Protein AF-A0A2V9TSM3-F1 (afdb_monomer)

pLDDT: mean 74.5, std 15.25, range [34.41, 92.94]

Radius of gyration: 29.01 Å; Cα contacts (8 Å, |Δi|>4): 46; chains: 1; bounding box: 54×46×80 Å

Foldseek 3Di:
DDDPDPPDPPDDDDPVNLVVLLVCCVVVVDDLVVSCVVVVHDSCSNVVVVVVVVVVVVVVVVCVVDPDDDDDDPDPDDPPDDDCQFPDWDADPPGDIDGHGPPDDDDPPDPVPPDDD

Secondar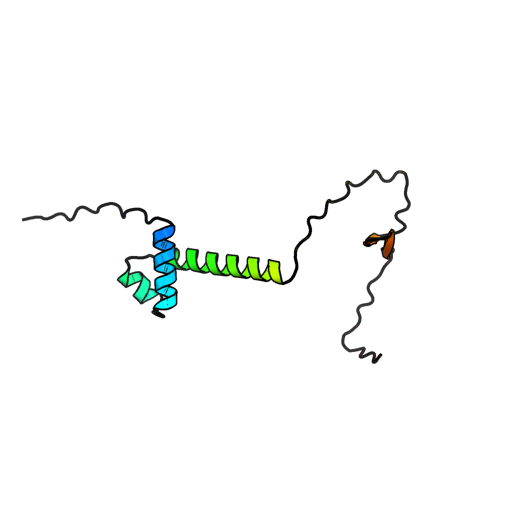y structure (DSSP, 8-state):
--------------HHHHHHHHHHHHHH---HHHHHHHTT--HHHHHHHHHHHHHHHHHHHHHHH--PPP--------SSS-----SEEEEPTTS-EEEE-TT-PPP---TT-----

Structure (mmCIF, N/CA/C/O backbone):
data_AF-A0A2V9TSM3-F1
#
_entry.id   AF-A0A2V9TSM3-F1
#
loop_
_atom_site.group_PDB
_atom_site.id
_atom_site.type_symbol
_atom_site.label_atom_id
_atom_site.label_alt_id
_atom_site.label_comp_id
_atom_site.label_asym_id
_atom_site.label_entity_id
_atom_site.label_seq_id
_atom_site.pdbx_PDB_ins_code
_atom_site.Cartn_x
_atom_site.Cartn_y
_atom_site.Cartn_z
_atom_site.occupancy
_atom_site.B_iso_or_equiv
_atom_site.auth_seq_id
_atom_site.auth_comp_id
_atom_site.auth_asym_id
_atom_site.auth_atom_id
_atom_site.pdbx_PDB_model_num
ATOM 1 N N . MET A 1 1 ? -19.352 27.484 41.544 1.00 34.41 1 MET A N 1
ATOM 2 C CA . MET A 1 1 ? -18.323 26.441 41.739 1.00 34.41 1 MET A CA 1
ATOM 3 C C . MET A 1 1 ? -17.877 25.985 40.360 1.00 34.41 1 MET A C 1
ATOM 5 O O . MET A 1 1 ? -18.529 25.160 39.737 1.00 34.41 1 MET A O 1
ATOM 9 N N . THR A 1 2 ? -16.862 26.657 39.833 1.00 41.34 2 THR A N 1
ATOM 10 C CA . THR A 1 2 ? -16.256 26.438 38.516 1.00 41.34 2 THR A CA 1
ATOM 11 C C . THR A 1 2 ? -15.341 25.220 38.562 1.00 41.34 2 THR A C 1
ATOM 13 O O . THR A 1 2 ? -14.446 25.163 39.401 1.00 41.34 2 THR A O 1
ATOM 16 N N . VAL A 1 3 ? -15.521 24.277 37.642 1.00 39.91 3 VAL A N 1
ATO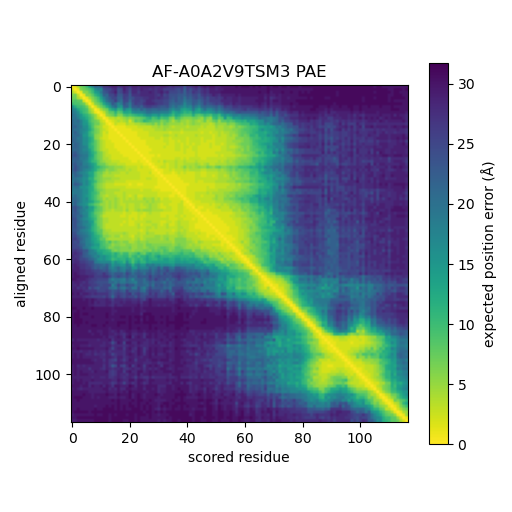M 17 C CA . VAL A 1 3 ? -14.464 23.332 37.266 1.00 39.91 3 VAL A CA 1
ATOM 18 C C . VAL A 1 3 ? -14.162 23.570 35.798 1.00 39.91 3 VAL A C 1
ATOM 20 O O . VAL A 1 3 ? -14.831 23.065 34.903 1.00 39.91 3 VAL A O 1
ATOM 23 N N . GLU A 1 4 ? -13.194 24.454 35.571 1.00 45.69 4 GLU A N 1
ATOM 24 C CA . GLU A 1 4 ? -12.581 24.653 34.268 1.00 45.69 4 GLU A CA 1
ATOM 25 C C . GLU A 1 4 ? -11.833 23.368 33.912 1.00 45.69 4 GLU A C 1
ATOM 27 O O . GLU A 1 4 ? -10.807 23.029 34.509 1.00 45.69 4 GLU A O 1
ATOM 32 N N . ASP A 1 5 ? -12.401 22.613 32.978 1.00 46.47 5 ASP A N 1
ATOM 33 C CA . ASP A 1 5 ? -11.811 21.382 32.480 1.00 46.47 5 ASP A CA 1
ATOM 34 C C . ASP A 1 5 ? -10.558 21.751 31.673 1.00 46.47 5 ASP A C 1
ATOM 36 O O . ASP A 1 5 ? -10.622 22.298 30.566 1.00 46.47 5 ASP A O 1
ATOM 40 N N . LYS A 1 6 ? -9.389 21.549 32.288 1.00 43.19 6 LYS A N 1
ATOM 41 C CA . LYS A 1 6 ? -8.085 21.823 31.684 1.00 43.19 6 LYS A CA 1
ATOM 42 C C . LYS A 1 6 ? -7.964 21.011 30.399 1.00 43.19 6 LYS A C 1
ATOM 44 O O . LYS A 1 6 ? -7.752 19.800 30.439 1.00 43.19 6 LYS A O 1
ATOM 49 N N . LEU A 1 7 ? -8.013 21.699 29.259 1.00 50.75 7 LEU A N 1
ATOM 50 C CA . LEU A 1 7 ? -7.702 21.162 27.936 1.00 50.75 7 LEU A CA 1
ATOM 51 C C . LEU A 1 7 ? -6.239 20.689 27.895 1.00 50.75 7 LEU A C 1
ATOM 53 O O . LEU A 1 7 ? -5.334 21.399 27.458 1.00 50.75 7 LEU A O 1
ATOM 57 N N . SER A 1 8 ? -5.996 19.475 28.387 1.00 53.00 8 SER A N 1
ATOM 58 C CA . SER A 1 8 ? -4.723 18.780 28.247 1.00 53.00 8 SER A CA 1
ATOM 59 C C . SER A 1 8 ? -4.469 18.564 26.759 1.00 53.00 8 SER A C 1
ATOM 61 O O . SER A 1 8 ? -5.307 17.989 26.058 1.00 53.00 8 SER A O 1
ATOM 63 N N . ALA A 1 9 ? -3.337 19.062 26.254 1.00 57.88 9 ALA A N 1
ATOM 64 C CA . ALA A 1 9 ? -2.968 18.892 24.857 1.00 57.88 9 ALA A CA 1
ATOM 65 C C . ALA A 1 9 ? -3.070 17.400 24.485 1.00 57.88 9 ALA A C 1
ATOM 67 O O . ALA A 1 9 ? -2.504 16.563 25.196 1.00 57.88 9 ALA A O 1
ATOM 68 N N . PRO A 1 10 ? -3.787 17.034 23.405 1.00 65.00 10 PRO A N 1
ATOM 69 C CA . PRO A 1 10 ? -4.021 15.637 23.083 1.00 65.00 10 PRO A CA 1
ATOM 70 C C . PRO A 1 10 ? -2.683 14.915 22.941 1.00 65.00 10 PRO A C 1
ATOM 72 O O . PRO A 1 10 ? -1.872 15.237 22.066 1.00 65.00 10 PRO A O 1
ATOM 75 N N . LYS A 1 11 ? -2.444 13.949 23.838 1.00 75.62 11 LYS A N 1
ATOM 76 C CA . LYS A 1 11 ? -1.208 13.165 23.882 1.00 75.62 11 LYS A CA 1
ATOM 77 C C . LYS A 1 11 ? -0.936 12.608 22.487 1.00 75.62 11 LYS A C 1
ATOM 79 O O . LYS A 1 11 ? -1.792 11.940 21.899 1.00 75.62 11 LYS A O 1
ATOM 84 N N . ARG A 1 12 ? 0.239 12.925 21.927 1.00 77.31 12 ARG A N 1
ATOM 85 C CA . ARG A 1 12 ? 0.616 12.461 20.587 1.00 77.31 12 ARG A CA 1
ATOM 86 C C . ARG A 1 12 ? 0.595 10.939 20.578 1.00 77.31 12 ARG A C 1
ATOM 88 O O . ARG A 1 12 ? 1.406 10.303 21.244 1.00 77.31 12 ARG A O 1
ATOM 95 N N . ARG A 1 13 ? -0.329 10.377 19.801 1.00 81.81 13 ARG A N 1
ATOM 96 C CA . ARG A 1 13 ? -0.430 8.932 19.618 1.00 81.81 13 ARG A CA 1
ATOM 97 C C . ARG A 1 13 ? 0.809 8.420 18.902 1.00 81.81 13 ARG A C 1
ATOM 99 O O . ARG A 1 13 ? 1.236 8.989 17.891 1.00 81.81 13 ARG A O 1
ATOM 106 N N . THR A 1 14 ? 1.379 7.340 19.414 1.00 85.25 14 THR A N 1
ATOM 107 C CA . THR A 1 14 ? 2.536 6.710 18.782 1.00 85.25 14 THR A CA 1
ATOM 108 C C . THR A 1 14 ? 2.119 6.006 17.492 1.00 85.25 14 THR A C 1
ATOM 110 O O . THR A 1 14 ? 0.959 5.654 17.264 1.00 85.25 14 THR A O 1
ATOM 113 N N . ARG A 1 15 ? 3.080 5.758 16.598 1.00 82.56 15 ARG A N 1
ATOM 114 C CA . ARG A 1 15 ? 2.803 5.049 15.340 1.00 82.56 15 ARG A CA 1
ATOM 115 C C . ARG A 1 15 ? 2.223 3.647 15.571 1.00 82.56 15 ARG A C 1
ATOM 117 O O . ARG A 1 15 ? 1.404 3.207 14.763 1.00 82.56 15 ARG A O 1
ATOM 124 N N . ALA A 1 16 ? 2.656 2.961 16.628 1.00 86.75 16 ALA A N 1
ATOM 125 C CA . ALA A 1 16 ? 2.188 1.624 16.983 1.00 86.75 16 ALA A CA 1
ATOM 126 C C . ALA A 1 16 ? 0.712 1.640 17.411 1.00 86.75 16 ALA A C 1
ATOM 128 O O . ALA A 1 16 ? -0.081 0.840 16.919 1.00 86.75 16 ALA A O 1
ATOM 129 N N . GLU A 1 17 ? 0.314 2.619 18.226 1.00 88.38 17 GLU A N 1
ATOM 130 C CA . GLU A 1 17 ? -1.086 2.816 18.622 1.00 88.38 17 GLU A CA 1
ATOM 131 C C . GLU A 1 17 ? -1.992 3.036 17.409 1.00 88.38 17 GLU A C 1
ATOM 133 O O . GLU A 1 17 ? -3.040 2.402 17.285 1.00 88.38 17 GLU A O 1
ATOM 138 N N . VAL A 1 18 ? -1.569 3.878 16.458 1.00 87.12 18 VAL A N 1
ATOM 139 C CA . VAL A 1 18 ? -2.363 4.116 15.243 1.00 87.12 18 VAL A CA 1
ATOM 140 C C . VAL A 1 18 ? -2.450 2.857 14.376 1.00 87.12 18 VAL A C 1
ATOM 142 O O . VAL A 1 18 ? -3.478 2.603 13.754 1.00 87.12 18 VAL A O 1
ATOM 145 N N . GLN A 1 19 ? -1.403 2.029 14.335 1.00 88.12 19 GLN A N 1
ATOM 146 C CA . GLN A 1 19 ? -1.464 0.744 13.634 1.00 88.12 19 GLN A CA 1
ATOM 147 C C . GLN A 1 19 ? -2.462 -0.221 14.278 1.00 88.12 19 GLN A C 1
ATOM 149 O O . GLN A 1 19 ? -3.211 -0.863 13.540 1.00 88.12 19 GLN A O 1
ATOM 154 N N . LYS A 1 20 ? -2.518 -0.277 15.614 1.00 90.88 20 LYS A N 1
ATOM 155 C CA . LYS A 1 20 ? -3.502 -1.083 16.349 1.00 90.88 20 LYS A CA 1
ATOM 156 C C . LYS A 1 20 ? -4.930 -0.631 16.039 1.00 90.88 20 LYS A C 1
ATOM 158 O O . LYS A 1 20 ? -5.753 -1.445 15.637 1.00 90.88 20 LYS A O 1
ATOM 163 N N . LEU A 1 21 ? -5.187 0.677 16.079 1.00 91.19 21 LEU A N 1
ATOM 164 C CA . LEU A 1 21 ? -6.489 1.251 15.719 1.00 91.19 21 LEU A CA 1
ATOM 165 C C . LEU A 1 21 ? -6.893 0.927 14.274 1.00 91.19 21 LEU A C 1
ATOM 167 O O . LEU A 1 21 ? -8.047 0.624 13.999 1.00 91.19 21 LEU A O 1
ATOM 171 N N . VAL A 1 22 ? -5.949 0.947 13.333 1.00 91.00 22 VAL A N 1
ATOM 172 C CA . VAL A 1 22 ? -6.232 0.587 11.935 1.00 91.00 22 VAL A CA 1
ATOM 173 C C . VAL A 1 22 ? -6.538 -0.905 11.787 1.00 91.00 22 VAL A C 1
ATOM 175 O O . VAL A 1 22 ? -7.358 -1.263 10.945 1.00 91.00 22 VAL A O 1
ATOM 178 N N . ALA A 1 23 ? -5.894 -1.776 12.567 1.00 91.25 23 ALA A N 1
ATOM 179 C CA . ALA A 1 23 ? -6.214 -3.201 12.584 1.00 91.25 23 ALA A CA 1
ATOM 180 C C . ALA A 1 23 ? -7.626 -3.443 13.143 1.00 91.25 23 ALA A C 1
ATOM 182 O O . ALA A 1 23 ? -8.416 -4.122 12.493 1.00 91.25 23 ALA A O 1
ATOM 183 N N . GLU A 1 24 ? -7.967 -2.792 14.258 1.00 92.94 24 GLU A N 1
ATOM 184 C CA . GLU A 1 24 ? -9.302 -2.840 14.871 1.00 92.94 24 GLU A CA 1
ATOM 185 C C . GLU A 1 24 ? -10.396 -2.266 13.953 1.00 92.94 24 GLU A C 1
ATOM 187 O O . GLU A 1 24 ? -11.505 -2.792 13.887 1.00 92.94 24 GLU A O 1
ATOM 192 N N . PHE A 1 25 ? -10.099 -1.214 13.184 1.00 92.38 25 PHE A N 1
ATOM 193 C CA . PHE A 1 25 ? -11.025 -0.693 12.173 1.00 92.38 25 PHE A CA 1
ATOM 194 C C . PHE A 1 25 ? -11.311 -1.730 11.081 1.00 92.38 25 PHE A C 1
ATOM 196 O O . PHE A 1 25 ? -12.454 -1.922 10.681 1.00 92.38 25 PHE A O 1
ATOM 203 N N . VAL A 1 26 ? -10.269 -2.412 10.598 1.00 90.06 26 VAL A N 1
ATOM 204 C CA . VAL A 1 26 ? -10.408 -3.407 9.528 1.00 90.06 26 VAL A CA 1
ATOM 205 C C . VAL A 1 26 ? -11.150 -4.649 10.020 1.00 90.06 26 VAL A C 1
ATOM 207 O O . VAL A 1 26 ? -11.910 -5.216 9.244 1.00 90.06 26 VAL A O 1
ATOM 210 N N . SER A 1 27 ? -10.956 -5.055 11.279 1.00 91.44 27 SER A N 1
ATOM 211 C CA . SER A 1 27 ? -11.666 -6.200 11.858 1.00 91.44 27 SER A CA 1
ATOM 212 C C . SER A 1 27 ? -13.097 -5.874 12.284 1.00 91.44 27 SER A C 1
ATOM 214 O O . SER A 1 27 ? -13.944 -6.755 12.241 1.00 91.44 27 SER A O 1
ATOM 216 N N . SER A 1 28 ? -13.381 -4.634 12.699 1.00 89.19 28 SER A N 1
ATOM 217 C CA . SER A 1 28 ? -14.717 -4.252 13.182 1.00 89.19 28 SER A CA 1
ATOM 218 C C . SER A 1 28 ? -15.757 -4.092 12.074 1.00 89.19 28 SER A C 1
ATOM 220 O O . SER A 1 28 ? -16.945 -4.175 12.359 1.00 89.19 28 SER A O 1
ATOM 222 N N . GLY A 1 29 ? -15.347 -3.808 10.832 1.00 87.56 29 GLY A N 1
ATOM 223 C CA . GLY A 1 29 ? -16.277 -3.585 9.717 1.00 87.56 29 GLY A CA 1
ATOM 224 C C . GLY A 1 29 ? -17.153 -2.328 9.850 1.00 87.56 29 GLY A C 1
ATOM 225 O O . GLY A 1 29 ? -18.000 -2.086 8.992 1.00 87.56 29 GLY A O 1
ATOM 226 N N . MET A 1 30 ? -16.947 -1.506 10.887 1.00 90.56 30 MET A N 1
ATOM 227 C CA . MET A 1 30 ? -17.724 -0.288 11.126 1.00 90.56 30 MET A CA 1
ATOM 228 C C . MET A 1 30 ? -17.531 0.748 10.019 1.00 90.56 30 MET A C 1
ATOM 230 O O . MET A 1 30 ? -16.495 0.820 9.344 1.00 90.56 30 MET A O 1
ATOM 234 N N . ARG A 1 31 ? -18.505 1.654 9.890 1.00 90.75 31 ARG A N 1
ATOM 235 C CA . ARG A 1 31 ? -18.340 2.834 9.038 1.00 90.75 31 ARG A CA 1
ATOM 236 C C . ARG A 1 31 ? -17.248 3.734 9.617 1.00 90.75 31 ARG A C 1
ATOM 238 O O . ARG A 1 31 ? -17.113 3.893 10.830 1.00 90.75 31 ARG A O 1
ATOM 245 N N . ARG A 1 32 ? -16.484 4.394 8.737 1.00 90.25 32 ARG A N 1
ATOM 246 C CA . ARG A 1 32 ? -15.381 5.295 9.138 1.00 90.25 32 ARG A CA 1
ATOM 247 C C . ARG A 1 32 ? -15.831 6.349 10.148 1.00 90.25 32 ARG A C 1
ATOM 249 O O . ARG A 1 32 ? -15.092 6.654 11.073 1.00 90.25 32 ARG A O 1
ATOM 256 N N . SER A 1 33 ? -17.033 6.897 9.973 1.00 89.25 33 SER A N 1
ATOM 257 C CA . SER A 1 33 ? -17.565 7.956 10.832 1.00 89.25 33 SER A CA 1
ATOM 258 C C . SER A 1 33 ? -17.880 7.483 12.245 1.00 89.25 33 SER A C 1
ATOM 260 O O . SER A 1 33 ? -17.662 8.234 13.189 1.00 89.25 33 SER A O 1
ATOM 262 N N . GLU A 1 34 ? -18.376 6.263 12.413 1.00 92.25 34 GLU A N 1
ATOM 263 C CA . GLU A 1 34 ? -18.640 5.662 13.726 1.00 92.25 34 GLU A CA 1
ATOM 264 C C . GLU A 1 34 ? -17.335 5.299 14.431 1.00 92.25 34 GLU A C 1
ATOM 266 O O . GLU A 1 34 ? -17.141 5.646 15.594 1.00 92.25 34 GLU A O 1
ATOM 271 N N . PHE A 1 35 ? -16.392 4.699 13.701 1.00 92.94 35 PHE A N 1
ATOM 272 C CA . PHE A 1 35 ? -15.086 4.337 14.247 1.00 92.94 35 PHE A CA 1
ATOM 273 C C . PHE A 1 35 ? -14.267 5.563 14.681 1.00 92.94 35 PHE A C 1
ATOM 275 O O . PHE A 1 35 ? -13.659 5.581 15.751 1.00 92.94 35 PHE A O 1
ATOM 282 N N . CYS A 1 36 ? -14.257 6.620 13.864 1.00 90.75 36 CYS A N 1
ATOM 283 C CA . CYS A 1 36 ? -13.569 7.864 14.198 1.00 90.75 36 CYS A CA 1
ATOM 284 C C . CYS A 1 36 ? -14.189 8.556 15.420 1.00 90.75 36 CYS A C 1
ATOM 286 O O . CYS A 1 36 ? -13.446 9.049 16.270 1.00 90.75 36 CYS A O 1
ATOM 288 N N . ARG A 1 37 ? -15.525 8.541 15.540 1.00 90.31 37 ARG A N 1
ATOM 289 C CA . ARG A 1 37 ? -16.243 9.099 16.695 1.00 90.31 37 ARG A CA 1
ATOM 290 C C . ARG A 1 37 ? -15.961 8.319 17.980 1.00 90.31 37 ARG A C 1
ATOM 292 O O . ARG A 1 37 ? -15.570 8.932 18.966 1.00 90.31 37 ARG A O 1
ATOM 299 N N . SER A 1 38 ? -16.061 6.989 17.959 1.00 88.12 38 SER A N 1
ATOM 300 C CA . SER A 1 38 ? -15.855 6.155 19.157 1.00 88.12 38 SER A CA 1
ATOM 301 C C . SER A 1 38 ? -14.423 6.189 19.697 1.00 88.12 38 SER A C 1
ATOM 303 O O . SER A 1 38 ? -14.202 5.978 20.885 1.00 88.12 38 SER A O 1
ATOM 305 N N . ARG A 1 39 ? -13.434 6.461 18.837 1.00 86.50 39 ARG A N 1
ATOM 306 C CA . ARG A 1 39 ? -12.009 6.474 19.209 1.00 86.50 39 ARG A CA 1
ATOM 307 C C . ARG A 1 39 ? -11.399 7.871 19.320 1.00 86.50 39 ARG A C 1
ATOM 309 O O . ARG A 1 39 ? -10.194 7.977 19.559 1.00 86.50 39 ARG A O 1
ATOM 316 N N . GLY A 1 40 ? -12.180 8.936 19.122 1.00 86.69 40 GLY A N 1
ATOM 317 C CA . GLY A 1 40 ? -11.665 10.311 19.119 1.00 86.69 40 GLY A CA 1
ATOM 318 C C . GLY A 1 40 ? -10.527 10.486 18.104 1.00 86.69 40 GLY A C 1
ATOM 319 O O . GLY A 1 40 ? -9.425 10.937 18.443 1.00 86.69 40 GLY A O 1
ATOM 320 N N . LEU A 1 41 ? -10.748 10.012 16.876 1.00 86.00 41 LEU A N 1
ATOM 321 C CA . LEU A 1 41 ? -9.789 10.049 15.771 1.00 86.00 41 LEU A CA 1
ATOM 322 C C . LEU A 1 41 ? -10.307 10.957 14.663 1.00 86.00 41 LEU A C 1
ATOM 324 O O . LEU A 1 41 ? -11.462 10.863 14.259 1.00 86.00 41 LEU A O 1
ATOM 328 N N . SER A 1 42 ? -9.421 11.765 14.082 1.00 86.50 42 SER A N 1
ATOM 329 C CA . SER A 1 42 ? -9.745 12.463 12.841 1.00 86.50 42 SER A CA 1
ATOM 330 C C . SER A 1 42 ? -9.748 11.494 11.656 1.00 86.50 42 SER A C 1
ATOM 332 O O . SER A 1 42 ? -8.919 10.579 11.575 1.00 86.50 42 SER A O 1
ATOM 334 N N . PHE A 1 43 ? -10.634 11.737 10.687 1.00 88.31 43 PHE A N 1
ATOM 335 C CA . PHE A 1 43 ? -10.686 10.969 9.438 1.00 88.31 43 PHE A CA 1
ATOM 336 C C . PHE A 1 43 ? -9.339 10.951 8.707 1.00 88.31 43 PHE A C 1
ATOM 338 O O . PHE A 1 43 ? -8.895 9.899 8.249 1.00 88.31 43 PHE A O 1
ATOM 345 N N . GLY A 1 44 ? -8.642 12.092 8.668 1.00 87.31 44 GLY A N 1
ATOM 346 C CA . GLY A 1 44 ? -7.341 12.214 8.008 1.00 87.31 44 GLY A CA 1
ATOM 347 C C . GLY A 1 44 ? -6.268 11.290 8.592 1.00 87.31 44 GLY A C 1
ATOM 348 O O . GLY A 1 44 ? -5.415 10.795 7.852 1.00 87.31 44 GLY A O 1
ATOM 349 N N . THR A 1 45 ? -6.332 10.997 9.896 1.00 87.44 45 THR A N 1
ATOM 350 C CA . THR A 1 45 ? -5.423 10.034 10.536 1.00 87.44 45 THR A CA 1
ATOM 351 C C . THR A 1 45 ? -5.693 8.623 10.025 1.00 87.44 45 THR A C 1
ATOM 353 O O . THR A 1 45 ? -4.768 7.933 9.596 1.00 87.44 45 THR A O 1
ATOM 356 N N . LEU A 1 46 ? -6.960 8.203 9.995 1.00 89.94 46 LEU A N 1
ATOM 357 C CA . LEU A 1 46 ? -7.338 6.879 9.503 1.00 89.94 46 LEU A CA 1
ATOM 358 C C . LEU A 1 46 ? -6.984 6.717 8.015 1.00 89.94 46 LEU A C 1
ATOM 360 O O . LEU A 1 46 ? -6.306 5.759 7.632 1.00 89.94 46 LEU A O 1
ATOM 364 N N . ASP A 1 47 ? -7.350 7.691 7.182 1.00 90.62 47 ASP A N 1
ATOM 365 C CA . ASP A 1 47 ? -7.127 7.643 5.734 1.00 90.62 47 ASP A CA 1
ATOM 366 C C . ASP A 1 47 ? -5.647 7.636 5.355 1.00 90.62 47 ASP A C 1
ATOM 368 O O . ASP A 1 47 ? -5.237 6.866 4.480 1.00 90.62 47 ASP A O 1
ATOM 372 N N . ARG A 1 48 ? -4.811 8.432 6.036 1.00 90.38 48 ARG A N 1
ATOM 373 C CA . ARG A 1 48 ? -3.353 8.424 5.830 1.00 90.38 48 ARG A CA 1
ATOM 374 C C . ARG A 1 48 ? -2.785 7.017 6.015 1.00 90.38 48 ARG A C 1
ATOM 376 O O . ARG A 1 48 ? -1.991 6.546 5.196 1.00 90.38 48 ARG A O 1
ATOM 383 N N . HIS A 1 49 ? -3.201 6.325 7.072 1.00 88.62 49 HIS A N 1
ATOM 384 C CA . HIS A 1 49 ? -2.707 4.986 7.375 1.00 88.62 49 HIS A CA 1
ATOM 385 C C . HIS A 1 49 ? -3.287 3.914 6.439 1.00 88.62 49 HIS A C 1
ATOM 387 O O . HIS A 1 49 ? -2.559 2.999 6.037 1.00 88.62 49 HIS A O 1
ATOM 393 N N . LEU A 1 50 ? -4.547 4.046 6.016 1.00 89.31 50 LEU A N 1
ATOM 394 C CA . LEU A 1 50 ? -5.152 3.165 5.013 1.00 89.31 50 LEU A CA 1
ATOM 395 C C . LEU A 1 50 ? -4.472 3.302 3.643 1.00 89.31 50 LEU A C 1
ATOM 397 O O . LEU A 1 50 ? -4.119 2.285 3.038 1.00 89.31 50 LEU A O 1
ATOM 401 N N . LYS A 1 51 ? -4.215 4.533 3.179 1.00 90.12 51 LYS A N 1
ATOM 402 C CA . LYS A 1 51 ? -3.473 4.799 1.932 1.00 90.12 51 LYS A CA 1
ATOM 403 C C . LYS A 1 51 ? -2.071 4.195 1.982 1.00 90.12 51 LYS A C 1
ATOM 405 O O . LYS A 1 51 ? -1.692 3.452 1.077 1.00 90.12 51 LYS A O 1
ATOM 410 N N . LYS A 1 52 ? -1.344 4.395 3.087 1.00 88.00 52 LYS A N 1
ATOM 411 C CA . LYS A 1 52 ? -0.008 3.809 3.286 1.00 88.00 52 LYS A CA 1
ATOM 412 C C . LYS A 1 52 ? -0.017 2.277 3.213 1.00 88.00 52 LYS A C 1
ATOM 414 O O . LYS A 1 52 ? 0.878 1.688 2.607 1.00 88.00 52 LYS A O 1
ATOM 419 N N . ARG A 1 53 ? -1.031 1.613 3.786 1.00 85.44 53 ARG A N 1
ATOM 420 C CA . ARG A 1 53 ? -1.195 0.150 3.666 1.00 85.44 53 ARG A CA 1
ATOM 421 C C . ARG A 1 53 ? -1.456 -0.286 2.226 1.00 85.44 53 ARG A C 1
ATOM 423 O O . ARG A 1 53 ? -0.863 -1.274 1.796 1.00 85.44 53 ARG A O 1
ATOM 430 N N . ARG A 1 54 ? -2.302 0.438 1.482 1.00 86.31 54 ARG A N 1
ATOM 431 C CA . ARG A 1 54 ? -2.569 0.151 0.061 1.00 86.31 54 ARG A CA 1
ATOM 432 C C . ARG A 1 54 ? -1.299 0.259 -0.776 1.00 86.31 54 ARG A C 1
ATOM 434 O O . ARG A 1 54 ? -0.993 -0.678 -1.504 1.00 86.31 54 ARG A O 1
ATOM 441 N N . TRP A 1 55 ? -0.520 1.328 -0.612 1.00 83.69 55 TRP A N 1
ATOM 442 C CA . TRP A 1 55 ? 0.755 1.480 -1.316 1.00 83.69 55 TRP A CA 1
ATOM 443 C C . TRP A 1 55 ? 1.758 0.385 -0.965 1.00 83.69 55 TRP A C 1
ATOM 445 O O . TRP A 1 55 ? 2.337 -0.197 -1.871 1.00 83.69 55 TRP A O 1
ATOM 455 N N . LYS A 1 56 ? 1.898 0.009 0.315 1.00 83.38 56 LYS A N 1
ATOM 456 C CA . LYS A 1 56 ? 2.794 -1.093 0.717 1.00 83.38 56 LYS A CA 1
ATOM 457 C C . LYS A 1 56 ? 2.356 -2.457 0.164 1.00 83.38 56 LYS A C 1
ATOM 459 O O . LYS A 1 56 ? 3.179 -3.362 0.044 1.00 83.38 56 LYS A O 1
ATOM 464 N N . ARG A 1 57 ? 1.059 -2.645 -0.101 1.00 81.50 57 ARG A N 1
ATOM 465 C CA . ARG A 1 57 ? 0.543 -3.848 -0.769 1.00 81.50 57 ARG A CA 1
ATOM 466 C C . ARG A 1 57 ? 0.805 -3.785 -2.272 1.00 81.50 57 ARG A C 1
ATOM 468 O O . ARG A 1 57 ? 1.288 -4.766 -2.814 1.00 81.50 57 ARG A O 1
ATOM 475 N N . LYS A 1 58 ? 0.564 -2.635 -2.911 1.00 78.00 58 LYS A N 1
ATOM 476 C CA . LYS A 1 58 ? 0.848 -2.420 -4.337 1.00 78.00 58 LYS A CA 1
ATOM 477 C C . LYS A 1 58 ? 2.338 -2.559 -4.646 1.00 78.00 58 LYS A C 1
ATOM 479 O O . LYS A 1 58 ? 2.673 -3.196 -5.628 1.00 78.00 58 LYS A O 1
ATOM 484 N N . SER A 1 59 ? 3.222 -2.043 -3.792 1.00 72.44 59 SER A N 1
ATOM 485 C CA . SER A 1 59 ? 4.669 -2.195 -3.970 1.00 72.44 59 SER A CA 1
ATOM 486 C C . SER A 1 59 ? 5.102 -3.655 -3.851 1.00 72.44 59 SER A C 1
ATOM 488 O O . SER A 1 59 ? 5.874 -4.119 -4.671 1.00 72.44 59 SER A O 1
ATOM 490 N N . ARG A 1 60 ? 4.562 -4.406 -2.880 1.00 69.00 60 ARG A N 1
ATOM 491 C CA . ARG A 1 60 ? 4.827 -5.849 -2.753 1.00 69.00 60 ARG A CA 1
ATOM 492 C C . ARG A 1 60 ? 4.265 -6.658 -3.920 1.00 69.00 60 ARG A C 1
ATOM 494 O O . ARG A 1 60 ? 4.928 -7.577 -4.372 1.00 69.00 60 ARG A O 1
ATOM 501 N N . ALA A 1 61 ? 3.076 -6.309 -4.406 1.00 65.69 61 ALA A N 1
ATOM 502 C CA . ALA A 1 61 ? 2.499 -6.927 -5.594 1.00 65.69 61 ALA A CA 1
ATOM 503 C C . ALA A 1 61 ? 3.323 -6.606 -6.852 1.00 65.69 61 ALA A C 1
ATOM 505 O O . ALA A 1 61 ? 3.575 -7.497 -7.647 1.00 65.69 61 ALA A O 1
ATOM 506 N N . ALA A 1 62 ? 3.822 -5.374 -6.992 1.00 62.88 62 ALA A N 1
ATOM 507 C CA . ALA A 1 62 ? 4.739 -4.997 -8.066 1.00 62.88 62 ALA A CA 1
ATOM 508 C C . ALA A 1 62 ? 6.073 -5.757 -7.970 1.00 62.88 62 ALA A C 1
ATOM 510 O O . ALA A 1 62 ? 6.557 -6.253 -8.977 1.00 62.88 62 ALA A O 1
ATOM 511 N N . SER A 1 63 ? 6.620 -5.944 -6.762 1.00 59.12 63 SER A N 1
ATOM 512 C CA . SER A 1 63 ? 7.792 -6.804 -6.552 1.00 59.12 63 SER A CA 1
ATOM 513 C C . SER A 1 63 ? 7.535 -8.273 -6.911 1.00 59.12 63 SER A C 1
ATOM 515 O O . SER A 1 63 ? 8.477 -8.957 -7.293 1.00 59.12 63 SER A O 1
ATOM 517 N N . ALA A 1 64 ? 6.293 -8.755 -6.797 1.00 61.88 64 ALA A N 1
ATOM 518 C CA . ALA A 1 64 ? 5.905 -10.107 -7.204 1.00 61.88 64 ALA A CA 1
ATOM 519 C C . ALA A 1 64 ? 5.636 -10.228 -8.718 1.00 61.88 64 ALA A C 1
ATOM 521 O O . ALA A 1 64 ? 5.840 -11.296 -9.280 1.00 61.88 64 ALA A O 1
ATOM 522 N N . ALA A 1 65 ? 5.211 -9.143 -9.377 1.00 64.00 65 ALA A N 1
ATOM 523 C CA . ALA A 1 65 ? 4.893 -9.104 -10.809 1.00 64.00 65 ALA A CA 1
ATOM 524 C C . ALA A 1 65 ? 6.108 -8.829 -11.720 1.00 64.00 65 ALA A C 1
ATOM 526 O O . ALA A 1 65 ? 5.989 -8.897 -12.938 1.00 64.00 65 ALA A O 1
ATOM 527 N N . GLY A 1 66 ? 7.273 -8.519 -11.151 1.00 63.75 66 GLY A N 1
ATOM 528 C CA . GLY A 1 66 ? 8.501 -8.291 -11.907 1.00 63.75 66 GLY A CA 1
ATOM 529 C C . GLY A 1 66 ? 9.565 -7.651 -11.029 1.00 63.75 66 GLY A C 1
ATOM 530 O O . GLY A 1 66 ? 9.444 -6.498 -10.613 1.00 63.75 66 GLY A O 1
ATOM 531 N N . ARG A 1 67 ? 10.619 -8.408 -10.715 1.00 66.56 67 ARG A N 1
ATOM 532 C CA . ARG A 1 67 ? 11.762 -7.900 -9.953 1.00 66.56 67 ARG A CA 1
ATOM 533 C C . ARG A 1 67 ? 12.529 -6.914 -10.833 1.00 66.56 67 ARG A C 1
ATOM 535 O O . ARG A 1 67 ? 13.198 -7.323 -11.773 1.00 66.56 67 ARG A O 1
ATOM 542 N N . LEU A 1 68 ? 12.433 -5.624 -10.518 1.00 70.12 68 LEU A N 1
ATOM 543 C CA . LEU A 1 68 ? 13.267 -4.604 -11.150 1.00 70.12 68 LEU A CA 1
ATOM 544 C C . LEU A 1 68 ? 14.739 -4.918 -10.847 1.00 70.12 68 LEU A C 1
ATOM 546 O O . LEU A 1 68 ? 15.115 -5.081 -9.683 1.00 70.12 68 LEU A O 1
ATOM 550 N N . VAL A 1 69 ? 15.549 -5.039 -11.894 1.00 68.88 69 VAL A N 1
ATOM 551 C CA . VAL A 1 69 ? 16.996 -5.246 -11.793 1.00 68.88 69 VAL A CA 1
ATOM 552 C C . VAL A 1 69 ? 17.663 -3.874 -11.896 1.00 68.88 69 VAL A C 1
ATOM 554 O O . VAL A 1 69 ? 17.288 -3.105 -12.783 1.00 68.88 69 VAL A O 1
ATOM 557 N N . PRO A 1 70 ? 18.604 -3.520 -11.002 1.00 72.00 70 PRO A N 1
ATOM 558 C CA . PRO A 1 70 ? 19.387 -2.304 -11.173 1.00 72.00 70 PRO A CA 1
ATOM 559 C C . PRO A 1 70 ? 20.166 -2.400 -12.489 1.00 72.00 70 PRO A C 1
ATOM 561 O O . PRO A 1 70 ? 20.925 -3.344 -12.691 1.00 72.00 70 PRO A O 1
ATOM 564 N N . VAL A 1 71 ? 19.949 -1.441 -13.387 1.00 72.44 71 VAL A N 1
ATOM 565 C CA . VAL A 1 71 ? 20.690 -1.322 -14.645 1.00 72.44 71 VAL A CA 1
ATOM 566 C C . VAL A 1 71 ? 21.579 -0.097 -14.532 1.00 72.44 71 VAL A C 1
ATOM 568 O O . VAL A 1 71 ? 21.102 1.000 -14.241 1.00 72.44 71 VAL A O 1
ATOM 571 N N . GLU A 1 72 ? 22.874 -0.292 -14.740 1.00 80.44 72 GLU A N 1
ATOM 572 C CA . GLU A 1 72 ? 23.828 0.801 -14.844 1.00 80.44 72 GLU A CA 1
ATOM 573 C C . GLU A 1 72 ? 23.728 1.409 -16.246 1.00 80.44 72 GLU A C 1
ATOM 575 O O . GLU A 1 72 ? 23.814 0.706 -17.255 1.00 80.44 72 GLU A O 1
ATOM 580 N N . LEU A 1 73 ? 23.486 2.718 -16.320 1.00 74.94 73 LEU A N 1
ATOM 581 C CA . LEU A 1 73 ? 23.452 3.425 -17.595 1.00 74.94 73 LEU A CA 1
ATOM 582 C C . LEU A 1 73 ? 24.894 3.637 -18.053 1.00 74.94 73 LEU A C 1
ATOM 584 O O . LEU A 1 73 ? 25.637 4.384 -17.418 1.00 74.94 73 LEU A O 1
ATOM 588 N N . ALA A 1 74 ? 25.287 2.995 -19.154 1.00 71.75 74 ALA A N 1
ATOM 589 C CA . ALA A 1 74 ? 26.593 3.238 -19.748 1.00 71.75 74 ALA A CA 1
ATOM 590 C C . ALA A 1 74 ? 26.729 4.735 -20.070 1.00 71.75 74 ALA A C 1
ATOM 592 O O . ALA A 1 74 ? 25.912 5.301 -20.803 1.00 71.75 74 ALA A O 1
ATOM 593 N N . ALA A 1 75 ? 27.754 5.379 -19.503 1.00 70.25 75 ALA A N 1
ATOM 594 C CA . ALA A 1 75 ? 28.088 6.756 -19.831 1.00 70.25 75 ALA A CA 1
ATOM 595 C C . ALA A 1 75 ? 28.243 6.881 -21.352 1.00 70.25 75 ALA A C 1
ATOM 597 O O . ALA A 1 75 ? 28.892 6.042 -21.984 1.00 70.25 75 ALA A O 1
ATOM 598 N N . ARG A 1 76 ? 27.634 7.915 -21.944 1.00 54.72 76 ARG A N 1
ATOM 599 C CA . ARG A 1 76 ? 27.786 8.210 -23.372 1.00 54.72 76 ARG A CA 1
ATOM 600 C C . ARG A 1 76 ? 29.273 8.420 -23.662 1.00 54.72 76 ARG A C 1
ATOM 602 O O . ARG A 1 76 ? 29.824 9.464 -23.321 1.00 54.72 76 ARG A O 1
ATOM 609 N N . LYS A 1 77 ? 29.924 7.417 -24.255 1.00 53.91 77 LYS A N 1
ATOM 610 C CA . LYS A 1 77 ? 31.270 7.570 -24.810 1.00 53.91 77 LYS A CA 1
ATOM 611 C C . LYS A 1 77 ? 31.190 8.581 -25.956 1.00 53.91 77 LYS A C 1
ATOM 613 O O . LYS A 1 77 ? 30.193 8.622 -26.677 1.00 53.91 77 LYS A O 1
ATOM 618 N N . SER A 1 78 ? 32.212 9.423 -26.072 1.00 53.75 78 SER A N 1
ATOM 619 C CA . SER A 1 78 ? 32.353 10.395 -27.155 1.00 53.75 78 SER A CA 1
ATOM 620 C C . SER A 1 78 ? 32.197 9.711 -28.524 1.00 53.75 78 SER A C 1
ATOM 622 O O . SER A 1 78 ? 32.625 8.565 -28.676 1.00 53.75 78 SER A O 1
ATOM 624 N N . PRO A 1 79 ? 31.599 10.382 -29.525 1.00 48.91 79 PRO A N 1
ATOM 625 C CA . PRO A 1 79 ? 31.203 9.779 -30.804 1.00 48.91 79 PRO A CA 1
ATOM 626 C C . PRO A 1 79 ? 32.379 9.447 -31.743 1.00 48.91 79 PRO A C 1
ATOM 628 O O . PRO A 1 79 ? 32.216 9.429 -32.956 1.00 48.91 79 PRO A O 1
ATOM 631 N N . THR A 1 80 ? 33.580 9.198 -31.225 1.00 51.38 80 THR A N 1
ATOM 632 C CA . THR A 1 80 ? 34.803 9.198 -32.036 1.00 51.38 80 THR A CA 1
ATOM 633 C C . THR A 1 80 ? 35.386 7.820 -32.321 1.00 51.38 80 THR A C 1
ATOM 635 O O . THR A 1 80 ? 36.561 7.777 -32.655 1.00 51.38 80 THR A O 1
ATOM 638 N N . GLN A 1 81 ? 34.634 6.713 -32.188 1.00 51.47 81 GLN A N 1
ATOM 639 C CA . GLN A 1 81 ? 35.074 5.378 -32.655 1.00 51.47 81 GLN A CA 1
ATOM 640 C C . GLN A 1 81 ? 34.018 4.269 -32.452 1.00 51.47 81 GLN A C 1
ATOM 642 O O . GLN A 1 81 ? 34.285 3.263 -31.806 1.00 51.47 81 GLN A O 1
ATOM 647 N N . HIS A 1 82 ? 32.801 4.435 -32.970 1.00 45.94 82 HIS A N 1
ATOM 648 C CA . HIS A 1 82 ? 31.968 3.301 -33.401 1.00 45.94 82 HIS A CA 1
ATOM 649 C C . HIS A 1 82 ? 30.757 3.862 -34.149 1.00 45.94 82 HIS A C 1
ATOM 651 O O . HIS A 1 82 ? 29.958 4.582 -33.551 1.00 45.94 82 HIS A O 1
ATOM 657 N N . GLU A 1 83 ? 30.605 3.526 -35.429 1.00 54.25 83 GLU A N 1
ATOM 658 C CA . GLU A 1 83 ? 29.288 3.551 -36.074 1.00 54.25 83 GLU A CA 1
ATOM 659 C C . GLU A 1 83 ? 28.325 2.769 -35.169 1.00 54.25 83 GLU A C 1
ATOM 661 O O . GLU A 1 83 ? 28.604 1.602 -34.874 1.00 54.25 83 GLU A O 1
ATOM 666 N N . PRO A 1 84 ? 27.247 3.356 -34.626 1.00 55.19 84 PRO A N 1
ATOM 667 C CA . PRO A 1 84 ? 26.321 2.614 -33.792 1.00 55.19 84 PRO A CA 1
ATOM 668 C C . PRO A 1 84 ? 25.498 1.705 -34.708 1.00 55.19 84 PRO A C 1
ATOM 670 O O . PRO A 1 84 ? 24.351 1.994 -35.012 1.00 55.19 84 PRO A O 1
ATOM 673 N N . SER A 1 85 ? 26.068 0.581 -35.145 1.00 59.78 85 SER A N 1
ATOM 674 C CA . SER A 1 85 ? 25.367 -0.416 -35.962 1.00 59.78 85 SER A CA 1
ATOM 675 C C . SER A 1 85 ? 24.190 -1.072 -35.220 1.00 59.78 85 SER A C 1
ATOM 677 O O . SER A 1 85 ? 23.445 -1.849 -35.805 1.00 59.78 85 SER A O 1
ATOM 679 N N . CYS A 1 86 ? 23.994 -0.773 -33.927 1.00 59.78 86 CYS A N 1
ATOM 680 C CA . CYS A 1 86 ? 22.844 -1.203 -33.136 1.00 59.78 86 CYS A CA 1
ATOM 681 C C . CYS A 1 86 ? 22.296 -0.052 -32.264 1.00 59.78 86 CYS A C 1
ATOM 683 O O . CYS A 1 86 ? 23.039 0.629 -31.559 1.00 59.78 86 CYS A O 1
ATOM 685 N N . GLY A 1 87 ? 20.977 0.157 -32.305 1.00 68.44 87 GLY A N 1
ATOM 686 C CA . GLY A 1 87 ? 20.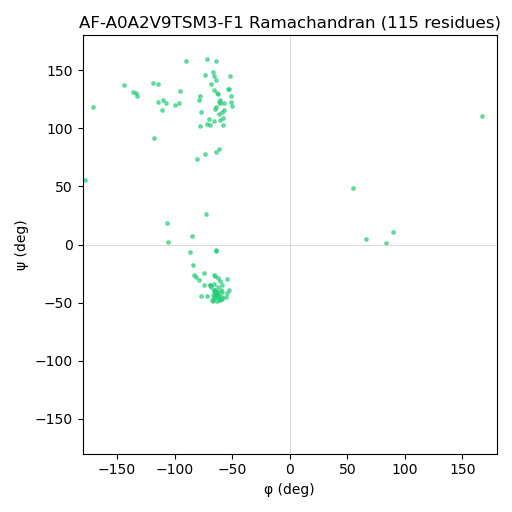238 1.082 -31.438 1.00 68.44 87 GLY A CA 1
ATOM 687 C C . GLY A 1 87 ? 19.883 0.473 -30.074 1.00 68.44 87 GLY A C 1
ATOM 688 O O . GLY A 1 87 ? 19.775 1.197 -29.086 1.00 68.44 87 GLY A O 1
ATOM 689 N N . LEU A 1 88 ? 19.758 -0.859 -29.989 1.00 80.31 88 LEU A N 1
ATOM 690 C CA . LEU A 1 88 ? 19.608 -1.623 -28.742 1.00 80.31 88 LEU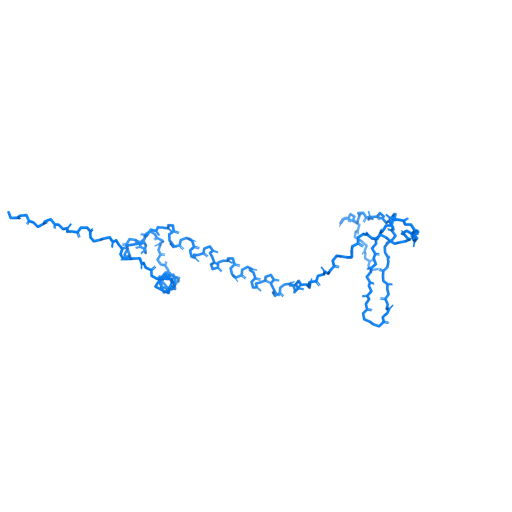 A CA 1
ATOM 691 C C . LEU A 1 88 ? 20.347 -2.961 -28.871 1.00 80.31 88 LEU A C 1
ATOM 693 O O . LEU A 1 88 ? 20.215 -3.632 -29.888 1.00 80.31 88 LEU A O 1
ATOM 697 N N . ALA A 1 89 ? 21.073 -3.384 -27.834 1.00 81.12 89 ALA A N 1
ATOM 698 C CA . ALA A 1 89 ? 21.652 -4.724 -27.766 1.00 81.12 89 ALA A CA 1
ATOM 699 C C . ALA A 1 89 ? 21.392 -5.365 -26.394 1.00 81.12 89 ALA A C 1
ATOM 701 O O . ALA A 1 89 ? 21.663 -4.757 -25.358 1.00 81.12 89 ALA A O 1
ATOM 702 N N . VAL A 1 90 ? 20.889 -6.601 -26.380 1.00 83.56 90 VAL A N 1
ATOM 703 C CA . VAL A 1 90 ? 20.684 -7.420 -25.176 1.00 83.56 90 VAL A CA 1
ATOM 704 C C . VAL A 1 90 ? 21.677 -8.576 -25.205 1.00 83.56 90 VAL A C 1
ATOM 706 O O . VAL A 1 90 ? 21.610 -9.432 -26.084 1.00 83.56 90 VAL A O 1
ATOM 709 N N . VAL A 1 91 ? 22.600 -8.610 -24.243 1.00 85.75 91 VAL A N 1
ATOM 710 C CA . VAL A 1 91 ? 23.575 -9.700 -24.089 1.00 85.75 91 VAL A CA 1
ATOM 711 C C . VAL A 1 91 ? 23.091 -10.654 -23.002 1.00 85.75 91 VAL A C 1
ATOM 713 O O . VAL A 1 91 ? 22.897 -10.257 -21.854 1.00 85.75 91 VAL A O 1
ATOM 716 N N . LEU A 1 92 ? 22.885 -11.915 -23.368 1.00 86.31 92 LEU A N 1
ATOM 717 C CA . LEU A 1 92 ? 22.459 -12.984 -22.471 1.00 86.31 92 LEU A CA 1
ATOM 718 C C . LEU A 1 92 ? 23.673 -13.692 -21.841 1.00 86.31 92 LEU A C 1
ATOM 720 O O . LEU A 1 92 ? 24.763 -13.706 -22.427 1.00 86.31 92 LEU A O 1
ATOM 724 N N . PRO A 1 93 ? 23.493 -14.359 -20.686 1.00 75.94 93 PRO A N 1
ATOM 725 C CA . PRO A 1 93 ? 24.500 -15.264 -20.142 1.00 75.94 93 PRO A CA 1
ATOM 726 C C . PRO A 1 93 ? 24.927 -16.308 -21.186 1.00 75.94 93 PRO A C 1
ATOM 728 O O . PRO A 1 93 ? 24.088 -16.894 -21.875 1.00 75.94 93 PRO A O 1
ATOM 731 N N . GLY A 1 94 ? 26.238 -16.517 -21.323 1.00 79.44 94 GLY A N 1
ATOM 732 C CA . GLY A 1 94 ? 26.814 -17.377 -22.365 1.00 79.44 94 GLY A CA 1
ATOM 733 C C . GLY A 1 94 ? 27.135 -16.665 -23.685 1.00 79.44 94 GLY A C 1
ATOM 734 O O . GLY A 1 94 ? 27.421 -17.335 -24.669 1.00 79.44 94 GLY A O 1
ATOM 735 N N . GLY A 1 95 ? 27.088 -15.327 -23.732 1.00 80.06 95 GLY A N 1
ATOM 736 C CA . GLY A 1 95 ? 27.632 -14.529 -24.843 1.00 80.06 95 GLY A CA 1
ATOM 737 C C . GLY A 1 95 ? 26.707 -14.355 -26.050 1.00 80.06 95 GLY A C 1
ATOM 738 O O . GLY A 1 95 ? 27.078 -13.692 -27.015 1.00 80.06 95 GLY A O 1
ATOM 739 N N . ARG A 1 96 ? 25.486 -14.901 -26.004 1.00 87.25 96 ARG A N 1
ATOM 740 C CA . ARG A 1 96 ? 24.469 -14.665 -27.041 1.00 87.25 96 ARG A CA 1
ATOM 741 C C . ARG A 1 96 ? 23.998 -13.212 -26.999 1.00 87.25 96 ARG A C 1
ATOM 743 O O . ARG A 1 96 ? 23.764 -12.679 -25.916 1.00 87.25 96 ARG A O 1
ATOM 750 N N . ARG A 1 97 ? 23.827 -12.588 -28.165 1.00 85.38 97 ARG A N 1
ATOM 751 C CA . ARG A 1 97 ? 23.539 -11.155 -28.295 1.00 85.38 97 ARG A CA 1
ATOM 752 C C . ARG A 1 97 ? 22.382 -10.920 -29.268 1.00 85.38 97 ARG A C 1
ATOM 754 O O . ARG A 1 97 ? 22.391 -11.455 -30.369 1.00 85.38 97 ARG A O 1
ATOM 761 N N . ILE A 1 98 ? 21.377 -10.166 -28.825 1.00 87.38 98 ILE A N 1
ATOM 762 C CA . ILE A 1 98 ? 20.196 -9.768 -29.605 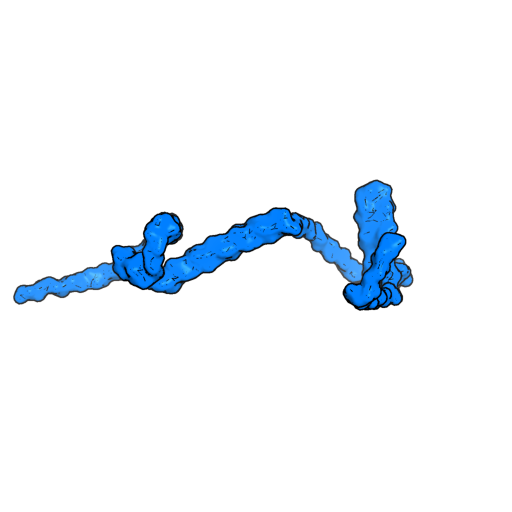1.00 87.38 98 ILE A CA 1
ATOM 763 C C . ILE A 1 98 ? 20.347 -8.286 -29.923 1.00 87.38 98 ILE A C 1
ATOM 765 O O . ILE A 1 98 ? 20.461 -7.490 -28.994 1.00 87.38 98 ILE A O 1
ATOM 769 N N . GLU A 1 99 ? 20.344 -7.914 -31.199 1.00 85.19 99 GLU A N 1
ATOM 770 C CA . GLU A 1 99 ? 20.572 -6.536 -31.644 1.00 85.19 99 GLU A CA 1
ATOM 771 C C . GLU A 1 99 ? 19.360 -5.992 -32.402 1.00 85.19 99 GLU A C 1
ATOM 773 O O . GLU A 1 99 ? 18.745 -6.686 -33.207 1.00 85.19 99 GLU A O 1
ATOM 778 N N . VAL A 1 100 ? 19.022 -4.733 -32.137 1.00 84.44 100 VAL A N 1
ATOM 779 C CA . VAL A 1 100 ? 18.019 -3.956 -32.863 1.00 84.44 100 VAL A CA 1
ATOM 780 C C . VAL A 1 100 ? 18.755 -2.826 -33.563 1.00 84.44 100 VAL A C 1
ATOM 782 O O . VAL A 1 100 ? 19.441 -2.037 -32.908 1.00 84.44 100 VAL A O 1
ATOM 785 N N . HIS A 1 101 ? 18.630 -2.750 -34.885 1.00 81.06 101 HIS A N 1
ATOM 786 C CA . HIS A 1 101 ? 19.257 -1.699 -35.687 1.00 81.06 101 HIS A CA 1
ATOM 787 C C . HIS A 1 101 ? 18.632 -0.325 -35.369 1.00 81.06 101 HIS A C 1
ATOM 789 O O . HIS A 1 101 ? 17.437 -0.273 -35.063 1.00 81.06 101 HIS A O 1
ATOM 795 N N . PRO A 1 102 ? 19.376 0.795 -35.454 1.00 77.75 102 PRO A N 1
ATOM 796 C CA . PRO A 1 102 ? 18.809 2.135 -35.267 1.00 77.75 102 PRO A CA 1
ATOM 797 C C . PRO A 1 102 ? 17.612 2.442 -36.180 1.00 77.75 102 PRO A C 1
ATOM 799 O O . PRO A 1 102 ? 16.703 3.164 -35.780 1.00 77.75 102 PRO A O 1
ATOM 802 N N . ASP A 1 103 ? 17.579 1.839 -37.370 1.00 79.19 103 ASP A N 1
ATOM 803 C CA . ASP A 1 103 ? 16.502 2.016 -38.356 1.00 79.19 103 ASP A CA 1
ATOM 804 C C . ASP A 1 103 ? 15.294 1.098 -38.126 1.00 79.19 103 ASP A C 1
ATOM 806 O O . ASP A 1 103 ? 14.387 1.039 -38.959 1.00 79.19 103 ASP A O 1
ATOM 810 N N . PHE A 1 104 ? 15.261 0.363 -37.010 1.00 78.75 104 PHE A N 1
ATOM 811 C CA . PHE A 1 104 ? 14.146 -0.516 -36.690 1.00 78.75 104 PHE A CA 1
ATOM 812 C C . PHE A 1 104 ? 12.850 0.287 -36.557 1.00 78.75 104 PHE A C 1
ATOM 814 O O . PHE A 1 104 ? 12.652 1.072 -35.624 1.00 78.75 104 PHE A O 1
ATOM 821 N N . ARG A 1 105 ? 11.935 0.055 -37.497 1.00 73.25 105 ARG A N 1
ATOM 822 C CA . ARG A 1 105 ? 10.564 0.543 -37.430 1.00 73.25 105 ARG A CA 1
ATOM 823 C C . ARG A 1 105 ? 9.696 -0.569 -36.854 1.00 73.25 105 ARG A C 1
ATOM 825 O O . ARG A 1 105 ? 9.654 -1.647 -37.445 1.00 73.25 105 ARG A O 1
ATOM 832 N N . PRO A 1 106 ? 8.992 -0.341 -35.734 1.00 71.25 106 PRO A N 1
ATOM 833 C CA . PRO A 1 106 ? 7.971 -1.281 -35.317 1.00 71.25 106 PRO A CA 1
ATOM 834 C 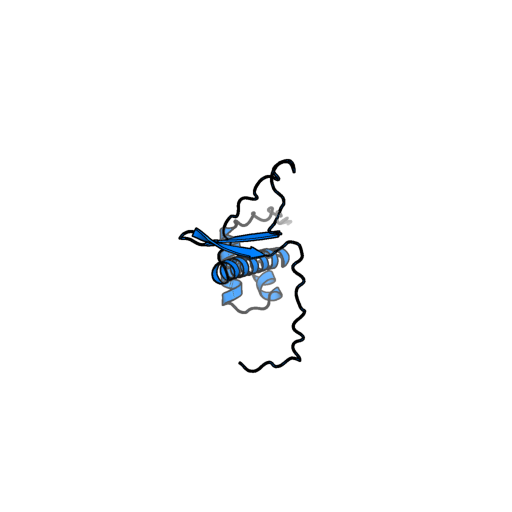C . PRO A 1 106 ? 6.885 -1.280 -36.394 1.00 71.25 106 PRO A C 1
ATOM 836 O O . PRO A 1 106 ? 6.266 -0.247 -36.652 1.00 71.25 106 PRO A O 1
ATOM 839 N N . ALA A 1 107 ? 6.658 -2.425 -37.032 1.00 73.12 107 ALA A N 1
ATOM 840 C CA . ALA A 1 107 ? 5.386 -2.642 -37.693 1.00 73.12 107 ALA A CA 1
ATOM 841 C C . ALA A 1 107 ? 4.338 -2.660 -36.578 1.00 73.12 107 ALA A C 1
ATOM 843 O O . ALA A 1 107 ? 4.416 -3.481 -35.661 1.00 73.12 107 ALA A O 1
ATOM 844 N N . PHE A 1 108 ? 3.414 -1.700 -36.598 1.00 64.25 108 PHE A N 1
ATOM 845 C CA . PHE A 1 108 ? 2.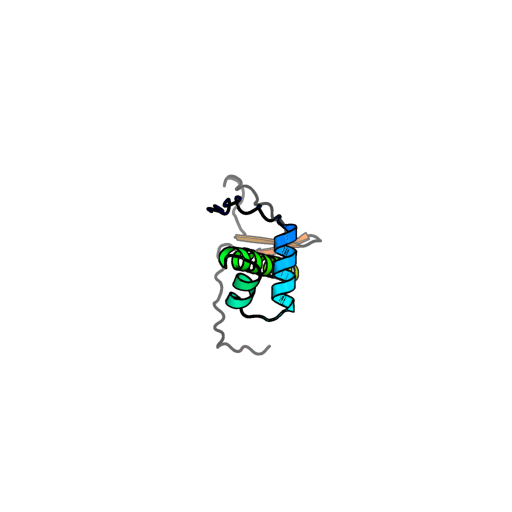200 -1.828 -35.808 1.00 64.25 108 PHE A CA 1
ATOM 846 C C . PHE A 1 108 ? 1.506 -3.086 -36.322 1.00 64.25 108 PHE A C 1
ATOM 848 O O . PHE A 1 108 ? 1.034 -3.116 -37.452 1.00 64.25 108 PHE A O 1
ATOM 855 N N . ILE A 1 109 ? 1.539 -4.150 -35.524 1.00 68.19 109 ILE A N 1
ATOM 856 C CA . ILE A 1 109 ? 0.685 -5.305 -35.756 1.00 68.19 109 ILE A CA 1
ATOM 857 C C . ILE A 1 109 ? -0.704 -4.819 -35.374 1.00 68.19 109 ILE A C 1
ATOM 859 O O . ILE A 1 109 ? -0.988 -4.627 -34.187 1.00 68.19 109 ILE A O 1
ATOM 863 N N . ASP A 1 110 ? -1.526 -4.533 -36.380 1.00 62.03 110 ASP A N 1
ATOM 864 C CA . ASP A 1 110 ? -2.924 -4.242 -36.133 1.00 62.03 110 ASP A CA 1
ATOM 865 C C . ASP A 1 110 ? -3.557 -5.495 -35.517 1.00 62.03 110 ASP A C 1
ATOM 867 O O . ASP A 1 110 ? -3.411 -6.595 -36.052 1.00 62.03 110 ASP A O 1
ATOM 871 N N . PRO A 1 111 ? -4.273 -5.376 -34.388 1.00 61.75 111 PRO A N 1
ATOM 872 C CA . PRO A 1 111 ? -4.895 -6.523 -33.731 1.00 61.75 111 PRO A CA 1
ATOM 873 C C . PRO A 1 111 ? -5.988 -7.195 -34.585 1.00 61.75 111 PRO A C 1
ATOM 875 O O . PRO A 1 111 ? -6.536 -8.214 -34.171 1.00 61.75 111 PRO A O 1
ATOM 878 N N . SER A 1 112 ? -6.323 -6.631 -35.753 1.00 63.94 112 SER A N 1
ATOM 879 C CA . SER A 1 112 ? -7.201 -7.227 -36.762 1.00 63.94 112 SER A CA 1
ATOM 880 C C . SER A 1 112 ? -6.498 -8.198 -37.713 1.00 63.94 112 SER A C 1
ATOM 882 O O . SER A 1 112 ? -7.188 -9.021 -38.314 1.00 63.94 112 SER A O 1
ATOM 884 N N . ASP A 1 113 ? -5.166 -8.165 -37.819 1.00 58.97 113 ASP A N 1
ATOM 885 C CA . ASP A 1 113 ? -4.400 -9.166 -38.568 1.00 58.97 113 ASP A CA 1
ATOM 886 C C . ASP A 1 113 ? -4.232 -10.414 -37.697 1.00 58.97 113 ASP A C 1
ATOM 888 O O . ASP A 1 113 ? -3.184 -10.703 -37.117 1.00 58.97 113 ASP A O 1
ATOM 892 N N . GLY A 1 114 ? -5.334 -11.153 -37.563 1.00 60.09 114 GLY A N 1
ATOM 893 C CA . GLY A 1 114 ? -5.364 -12.496 -37.005 1.00 60.09 114 GLY A CA 1
ATOM 894 C C . GLY A 1 114 ? -4.566 -13.460 -37.879 1.00 60.09 114 GLY A C 1
ATOM 895 O O . GLY A 1 114 ? -5.136 -14.213 -38.663 1.00 60.09 114 GLY A O 1
ATOM 896 N N . GLY A 1 115 ? -3.243 -13.443 -37.735 1.00 52.28 115 GLY A N 1
ATOM 897 C CA . GLY A 1 115 ? -2.350 -14.471 -38.252 1.00 52.28 115 GLY A CA 1
ATOM 898 C C . GLY A 1 115 ? -2.390 -15.696 -37.345 1.00 52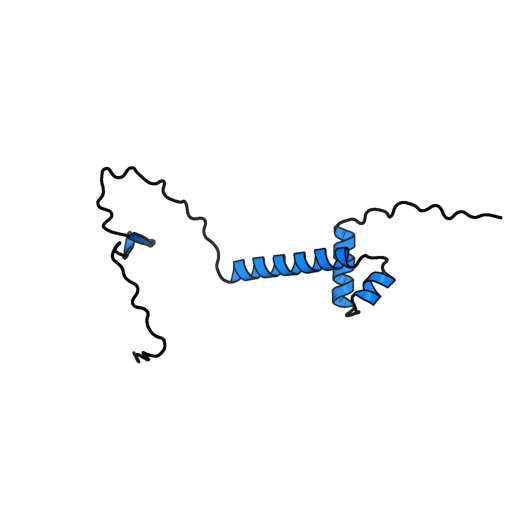.28 115 GLY A C 1
ATOM 899 O O . GLY A 1 115 ? -1.798 -15.706 -36.267 1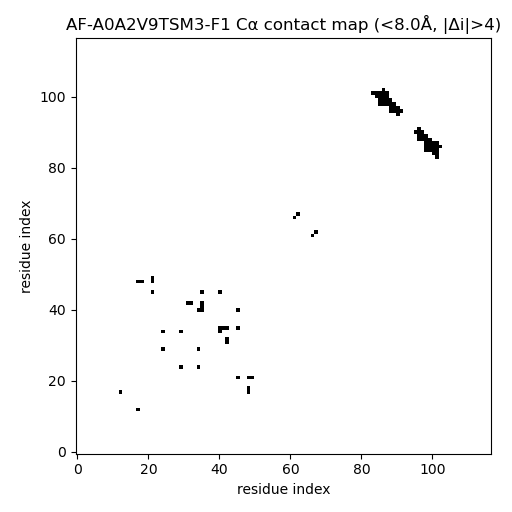.00 52.28 115 GLY A O 1
ATOM 900 N N . VAL A 1 116 ? -3.117 -16.725 -37.776 1.00 50.78 116 VAL A N 1
ATOM 901 C CA . VAL A 1 116 ? -2.921 -18.096 -37.300 1.00 50.78 116 VAL A CA 1
ATOM 902 C C . VAL A 1 116 ? -1.521 -18.574 -37.702 1.00 50.78 116 VAL A C 1
ATOM 904 O O . VAL A 1 116 ? -1.147 -18.402 -38.855 1.00 50.78 116 VAL A O 1
ATOM 907 N N . ALA A 1 117 ? -0.812 -19.118 -36.705 1.00 46.47 117 ALA A N 1
ATOM 908 C CA . ALA A 1 117 ? 0.410 -19.942 -36.722 1.00 46.47 117 ALA A CA 1
ATOM 909 C C . ALA A 1 117 ? 1.325 -19.893 -37.961 1.00 46.47 117 ALA A C 1
ATOM 911 O O . ALA A 1 117 ? 0.935 -20.437 -39.017 1.00 46.47 117 ALA A O 1
#

Mean predicted aligned error: 18.73 Å

Sequence (117 aa):
MTVEDKLSAPKRRTRAEVQKLVAEFVSSGMRRSEFCRSRGLSFGTLDRHLKKRRWKRKSRAASAAGRLVPVELAARKSPTQHEPSCGLAVVLPGGRRIEVHPDFRPAFIDPSDGGVA

Nearest PDB structures (foldseek):
  8ro2-assembly1_L  TM=4.384E-01  e=6.938E+00  Homo sapiens
  2rn7-assembly1_A  TM=2.560E-01  e=2.011E+00  Shigella flexneri

Solvent-accessible surface area (backbone atoms only — not comparable to full-atom values): 7848 Å² total; per-residue (Å²): 137,86,79,81,78,77,82,67,76,79,75,81,76,50,74,66,56,54,50,50,52,53,50,50,49,68,72,64,71,59,55,69,70,58,53,24,61,80,64,79,43,61,66,69,60,56,50,56,53,52,51,52,52,52,49,59,47,51,53,52,49,46,54,72,75,50,73,84,70,93,75,84,78,78,74,84,70,76,91,82,84,65,83,69,78,48,64,43,76,51,76,47,93,90,76,50,72,50,73,38,46,66,84,68,70,82,77,81,77,54,90,81,70,78,74,77,131